Protein AF-A0A5B6Z3V6-F1 (afdb_monomer_lite)

InterPro domains:
  IPR013103 Reverse transcriptase, RNA-dependent DNA polymerase [PF07727] (2-104)
  IPR043502 DNA/RNA polymerase superfamily [SSF56672] (23-172)

Radius of gyration: 20.76 Å; chains: 1; bounding box: 51×44×52 Å

Secondary structure (DSSP, 8-state):
---EE-SS-TTEEEEE-TTS-EEEEEEETTEEEEEES-HHHHHHHHHHHHHHS------S--EETTEEEEEETTEEEEE-HHHHHHHHHHTT-TTSPP-SSSS-TTS-S-SS---HHHHHHHHHHHTTS--HHHHHHHHHHHHHHHH-TT-EEEEE-S-----------------

Foldseek 3Di:
DPWDADPVDNQWIWDADPVRWIWIWGDDPLDIDIDTPPPVVSVVVVVVCVVVDVDDPPDDDQDDPLWGWDDDLFFIKTANLVVLCVVCVVVVNLPPAADQALADPPPPPDDDRDDVVNLVVVLVVCVVPDDPVSVVSVSNNSSHCSVPRPDIDTDTPDDDPPPPDDDPDPVDPDD

Organism: Davidia involucrata (NCBI:txid16924)

Sequence (175 aa):
MQFVRCHSDHTCFIRRGSDGLCILLSVYVDDIIITGDDTPGIAQVKQDLGRFFDVKDLGSLRYFLGIEVARSRHGISLSQRKYVLDLLQDTGMLGCRPVSTPMDPNLKLTNMRPDLTFTMSVISQIMHAPRTSHLDVVYHILRYLKSCPGLGLFYVSGTQLGISCYTDADYAGSK

pLDDT: mean 79.76, std 15.18, range [36.94, 93.0]

Structure (mmCIF, N/CA/C/O backbone):
data_AF-A0A5B6Z3V6-F1
#
_entry.id   AF-A0A5B6Z3V6-F1
#
loop_
_atom_site.group_PDB
_atom_site.id
_atom_site.type_symbol
_atom_site.label_atom_id
_atom_site.label_alt_id
_atom_site.label_comp_id
_atom_site.label_asym_id
_atom_site.label_entity_id
_atom_site.label_seq_id
_atom_site.pdbx_PDB_ins_code
_atom_site.Cartn_x
_atom_site.Cartn_y
_atom_site.Cartn_z
_atom_site.occupancy
_atom_site.B_iso_or_equiv
_atom_site.auth_seq_id
_atom_site.auth_comp_id
_atom_site.auth_asym_id
_atom_site.auth_atom_id
_atom_site.pdbx_PDB_model_num
ATOM 1 N N . MET A 1 1 ? -23.805 7.920 8.894 1.00 61.84 1 MET A N 1
ATOM 2 C CA . MET A 1 1 ? -22.559 7.636 9.640 1.00 61.84 1 MET A CA 1
ATOM 3 C C . MET A 1 1 ? -21.890 8.960 10.008 1.00 61.84 1 MET A C 1
ATOM 5 O O . MET A 1 1 ? -21.743 9.788 9.123 1.00 61.84 1 MET A O 1
ATOM 9 N N . GLN A 1 2 ? -21.534 9.208 11.272 1.00 81.44 2 GLN A N 1
ATOM 10 C CA . GLN A 1 2 ? -20.966 10.493 11.736 1.00 81.44 2 GLN A CA 1
ATOM 11 C C . GLN A 1 2 ? -19.448 10.611 11.468 1.00 81.44 2 GLN A C 1
ATOM 13 O O . GLN A 1 2 ? -18.655 10.738 12.394 1.00 81.44 2 GLN A O 1
ATOM 18 N N . PHE A 1 3 ? -19.021 10.508 10.210 1.00 89.88 3 PHE A N 1
ATOM 19 C CA . PHE A 1 3 ? -17.611 10.681 9.845 1.00 89.88 3 PHE A CA 1
ATOM 20 C C . PHE A 1 3 ? -17.293 12.140 9.515 1.00 89.88 3 PHE A C 1
ATOM 22 O O . PHE A 1 3 ? -18.061 12.814 8.831 1.00 89.88 3 PHE A O 1
ATOM 29 N N . VAL A 1 4 ? -16.123 12.599 9.952 1.00 90.69 4 VAL A N 1
ATOM 30 C CA . VAL A 1 4 ? -15.544 13.894 9.589 1.00 90.69 4 VAL A CA 1
ATOM 31 C C . VAL A 1 4 ? -14.307 13.642 8.738 1.00 90.69 4 VAL A C 1
ATOM 33 O O . VAL A 1 4 ? -13.439 12.857 9.113 1.00 90.69 4 VAL A O 1
ATOM 36 N N . ARG A 1 5 ? -14.210 14.296 7.581 1.00 91.62 5 ARG A N 1
ATOM 37 C CA . ARG A 1 5 ? -13.033 14.188 6.710 1.00 91.62 5 ARG A CA 1
ATOM 38 C C . ARG A 1 5 ? -11.801 14.780 7.403 1.00 91.62 5 ARG A C 1
ATOM 40 O O . ARG A 1 5 ? -11.877 15.871 7.969 1.00 91.62 5 ARG A O 1
ATOM 47 N N . CYS A 1 6 ? -10.672 14.084 7.332 1.00 87.75 6 CYS A N 1
ATOM 48 C CA . CYS A 1 6 ? -9.387 14.584 7.798 1.00 87.75 6 CYS A CA 1
ATOM 49 C C . CYS A 1 6 ? -8.990 15.840 7.001 1.00 87.75 6 CYS A C 1
ATOM 51 O O . CYS A 1 6 ? -9.237 15.939 5.799 1.00 87.75 6 CYS A O 1
ATOM 53 N N . HIS A 1 7 ? -8.395 16.826 7.675 1.00 81.69 7 HIS A N 1
ATOM 54 C 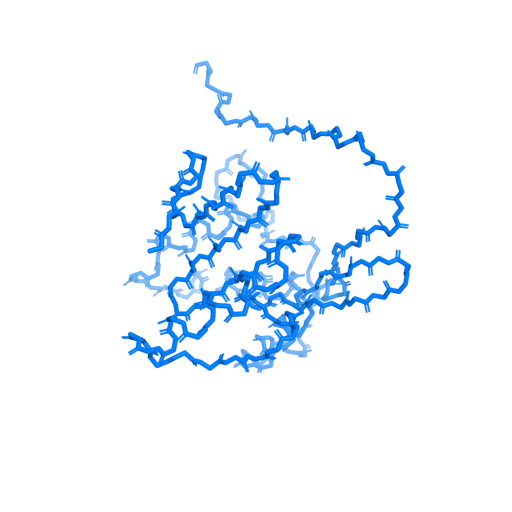CA . HIS A 1 7 ? -7.993 18.082 7.032 1.00 81.69 7 HIS A CA 1
ATOM 55 C C . HIS A 1 7 ? -6.752 17.910 6.148 1.00 81.69 7 HIS A C 1
ATOM 57 O O . HIS A 1 7 ? -6.641 18.567 5.120 1.00 81.69 7 HIS A O 1
ATOM 63 N N . SER A 1 8 ? -5.842 17.019 6.549 1.00 81.56 8 SER A N 1
ATOM 64 C CA . SER A 1 8 ? -4.567 16.788 5.861 1.00 81.56 8 SER A CA 1
ATOM 65 C C . SER A 1 8 ? -4.665 15.775 4.720 1.00 81.56 8 SER A C 1
ATOM 67 O O . SER A 1 8 ? -3.792 15.749 3.862 1.00 81.56 8 SER A O 1
ATOM 69 N N . ASP A 1 9 ? -5.704 14.9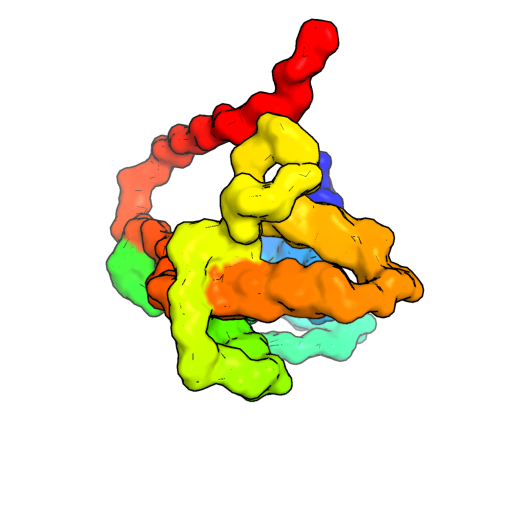35 4.714 1.00 81.88 9 ASP A N 1
ATOM 70 C CA . ASP A 1 9 ? -5.900 13.893 3.707 1.00 81.88 9 ASP A CA 1
ATOM 71 C C . ASP A 1 9 ? -7.391 13.747 3.381 1.00 81.88 9 ASP A C 1
ATOM 73 O O . ASP A 1 9 ? -8.200 13.350 4.222 1.00 81.88 9 ASP A O 1
ATOM 77 N N . HIS A 1 10 ? -7.760 14.066 2.140 1.00 83.62 10 HIS A N 1
ATOM 78 C CA . HIS A 1 10 ? -9.144 14.026 1.675 1.00 83.62 10 HIS A CA 1
ATOM 79 C C . HIS A 1 10 ? -9.718 12.614 1.531 1.00 83.62 10 HIS A C 1
ATOM 81 O O . HIS A 1 10 ? -10.939 12.477 1.447 1.00 83.62 10 HIS A O 1
ATOM 87 N N . THR A 1 11 ? -8.863 11.592 1.517 1.00 88.44 11 THR A N 1
ATOM 88 C CA . THR A 1 11 ? -9.253 10.180 1.446 1.00 88.44 11 THR A CA 1
ATOM 89 C C . THR A 1 11 ? -9.492 9.565 2.821 1.00 88.44 11 THR A C 1
ATOM 91 O O . THR A 1 11 ? -10.044 8.471 2.924 1.00 88.44 11 THR A O 1
ATOM 94 N N . CYS A 1 12 ? -9.100 10.262 3.890 1.00 90.75 12 CYS A N 1
ATOM 95 C CA . CYS A 1 12 ? -9.206 9.784 5.258 1.00 90.75 12 CYS A CA 1
ATOM 96 C C . CYS A 1 12 ? -10.391 10.438 5.978 1.00 90.75 12 CYS A C 1
ATOM 98 O O . CYS A 1 12 ? -10.565 11.656 5.979 1.00 90.75 12 CYS A O 1
ATOM 100 N N . PHE A 1 13 ? -11.198 9.620 6.638 1.00 93.00 13 PHE A N 1
ATOM 101 C CA . PHE A 1 13 ? -12.377 10.001 7.395 1.00 93.00 13 PHE A CA 1
ATOM 102 C C . PHE A 1 13 ? -12.259 9.461 8.813 1.00 93.00 13 PHE A C 1
ATOM 104 O O . PHE A 1 13 ? -11.863 8.321 9.037 1.00 93.00 13 PHE A O 1
ATOM 111 N N . ILE A 1 14 ? -12.625 10.283 9.785 1.00 92.94 14 ILE A N 1
ATOM 112 C CA . ILE A 1 14 ? -12.466 9.991 11.202 1.00 92.94 14 ILE A CA 1
ATOM 113 C C . ILE A 1 14 ? -13.831 10.117 11.867 1.00 92.94 14 ILE A C 1
ATOM 115 O O . ILE A 1 14 ? -14.494 11.148 11.759 1.00 92.94 14 ILE A O 1
ATOM 119 N N . ARG A 1 15 ? -14.253 9.074 12.575 1.00 92.38 15 ARG A N 1
ATOM 120 C CA . ARG A 1 15 ? -15.413 9.101 13.466 1.00 92.38 15 ARG A CA 1
ATOM 121 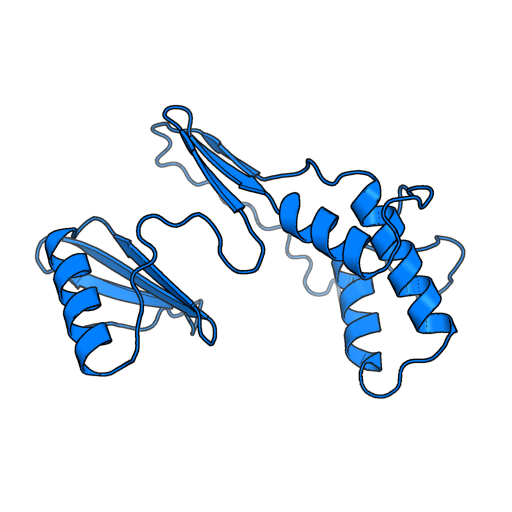C C . ARG A 1 15 ? -14.909 8.989 14.894 1.00 92.38 15 ARG A C 1
ATOM 123 O O . ARG A 1 15 ? -14.247 8.012 15.222 1.00 92.38 15 ARG A O 1
ATOM 130 N N . ARG A 1 16 ? -15.231 9.969 15.734 1.00 90.69 16 ARG A N 1
ATOM 131 C CA . ARG A 1 16 ? -14.915 9.951 17.168 1.00 90.69 16 ARG A CA 1
ATOM 132 C C . ARG A 1 16 ? -16.199 9.717 17.956 1.00 90.69 16 ARG A C 1
ATOM 134 O O . ARG A 1 16 ? -17.160 10.460 17.773 1.00 90.69 16 ARG A O 1
ATOM 141 N N . GLY A 1 17 ? -16.215 8.672 18.773 1.00 84.62 17 GLY A N 1
ATOM 142 C CA . GLY A 1 17 ? -17.278 8.374 19.720 1.00 84.62 17 GLY A CA 1
ATOM 143 C C . GLY A 1 17 ? -17.227 9.299 20.934 1.00 84.62 17 GLY A C 1
ATOM 144 O O . GLY A 1 17 ? -16.212 9.935 21.224 1.00 84.62 17 GLY A O 1
ATOM 145 N N . SER A 1 18 ? -18.344 9.385 21.654 1.00 81.88 18 SER A N 1
ATOM 146 C CA . SER A 1 18 ? -18.448 10.147 22.908 1.00 81.88 18 SER A CA 1
ATOM 147 C C . SER A 1 18 ? -17.630 9.542 24.055 1.00 81.88 18 SER A C 1
ATOM 149 O O . SER A 1 18 ? -17.324 10.225 25.024 1.00 81.88 18 SER A O 1
ATOM 151 N N . ASP A 1 19 ? -17.291 8.263 23.939 1.00 83.75 19 ASP A N 1
ATOM 152 C CA . ASP A 1 19 ? -16.441 7.473 24.832 1.00 83.75 19 ASP A CA 1
ATOM 153 C C . ASP A 1 19 ? -14.936 7.644 24.556 1.00 83.75 19 ASP A C 1
ATOM 155 O O . ASP A 1 19 ? -14.109 7.065 25.257 1.00 83.75 19 ASP A O 1
ATOM 159 N N . GLY A 1 20 ? -14.571 8.453 23.556 1.00 84.00 20 GLY A N 1
ATOM 160 C CA . GLY A 1 20 ? -13.187 8.673 23.143 1.00 84.00 20 GLY A CA 1
ATOM 161 C C . GLY A 1 20 ? -12.659 7.636 22.152 1.00 84.00 20 GLY A C 1
ATOM 162 O O . GLY A 1 20 ? -11.564 7.838 21.626 1.00 84.00 20 GLY A O 1
ATOM 163 N N . LEU A 1 21 ? -13.434 6.590 21.844 1.00 88.31 21 LEU A N 1
ATOM 164 C CA . LEU A 1 21 ? -13.068 5.630 20.811 1.00 88.31 21 LEU A CA 1
ATOM 165 C C . LEU A 1 21 ? -13.136 6.286 19.427 1.00 88.31 21 LEU A C 1
ATOM 167 O O . LEU A 1 21 ? -13.893 7.224 19.167 1.00 88.31 21 LEU A O 1
ATOM 171 N N . CYS A 1 22 ? -12.326 5.796 18.509 1.00 90.62 22 CYS A N 1
ATOM 172 C CA . CYS A 1 22 ? -12.100 6.365 17.201 1.00 90.62 22 CYS A CA 1
ATOM 173 C C . CYS A 1 22 ? -12.137 5.278 16.126 1.00 90.62 22 CYS A C 1
ATOM 175 O O . CYS A 1 22 ? -11.571 4.194 16.263 1.00 90.62 22 CYS A O 1
ATOM 177 N N . ILE A 1 23 ? -12.761 5.609 15.000 1.00 92.56 23 ILE A N 1
ATOM 178 C CA . ILE A 1 23 ? -12.673 4.839 13.764 1.00 92.56 23 ILE A CA 1
ATOM 179 C C . ILE A 1 23 ? -12.050 5.723 12.700 1.00 92.56 23 ILE A C 1
ATOM 181 O O . ILE A 1 23 ? -12.543 6.817 12.421 1.00 92.56 23 ILE A O 1
ATOM 185 N N . LEU A 1 24 ? -10.999 5.214 12.073 1.00 92.19 24 LEU A N 1
ATOM 186 C CA . LEU A 1 24 ? -10.430 5.748 10.851 1.00 92.19 24 LEU A CA 1
ATOM 187 C C . LEU A 1 24 ? -10.894 4.903 9.665 1.00 92.19 24 LEU A C 1
ATOM 189 O O . LEU A 1 24 ? -10.797 3.676 9.665 1.00 92.19 24 LEU A O 1
ATOM 193 N N . LEU A 1 25 ? -11.382 5.592 8.648 1.00 92.12 25 LEU A N 1
ATOM 194 C CA . LEU A 1 25 ? -11.810 5.048 7.374 1.00 92.12 25 LEU A CA 1
ATOM 195 C C . LEU A 1 25 ? -10.988 5.743 6.289 1.00 92.12 25 LEU A C 1
ATOM 197 O O . LEU A 1 25 ? -11.125 6.945 6.101 1.00 92.12 25 LEU A O 1
ATOM 201 N N . SER A 1 26 ? -10.130 5.013 5.590 1.00 90.94 26 SER A N 1
ATOM 202 C CA . SER A 1 26 ? -9.387 5.528 4.439 1.00 90.94 26 SER A CA 1
ATOM 203 C C . SER A 1 26 ? -9.930 4.884 3.169 1.00 90.94 26 SER A C 1
ATOM 205 O O . SER A 1 26 ? -10.093 3.666 3.120 1.00 90.94 26 SER A O 1
ATOM 207 N N . VAL A 1 27 ? -10.260 5.704 2.174 1.00 89.56 27 VAL A N 1
ATOM 208 C CA . VAL A 1 27 ? -10.880 5.280 0.913 1.00 89.56 27 VAL A CA 1
ATOM 209 C C . VAL A 1 27 ? -9.963 5.651 -0.240 1.00 89.56 27 VAL A C 1
ATOM 211 O O . VAL A 1 27 ? -9.787 6.831 -0.533 1.00 89.56 27 VAL A O 1
ATOM 214 N N . TYR A 1 28 ? -9.409 4.656 -0.921 1.00 86.69 28 TYR A N 1
ATOM 215 C CA . TYR A 1 28 ? -8.582 4.854 -2.102 1.00 86.69 28 TYR A CA 1
ATOM 216 C C . TYR A 1 28 ? -9.200 4.134 -3.296 1.00 86.69 28 TYR A C 1
ATOM 218 O O . TYR A 1 28 ? -9.080 2.920 -3.416 1.00 86.69 28 TYR A O 1
ATOM 226 N N . VAL A 1 29 ? -9.826 4.896 -4.195 1.00 85.44 29 VAL A N 1
ATOM 227 C CA . VAL A 1 29 ? -10.524 4.362 -5.378 1.00 85.44 29 VAL A CA 1
ATOM 228 C C . VAL A 1 29 ? -11.461 3.213 -4.966 1.00 85.44 29 VAL A C 1
ATOM 230 O O . VAL A 1 29 ? -12.434 3.476 -4.260 1.00 85.44 29 VAL A O 1
ATOM 233 N N . ASP A 1 30 ? -11.152 1.971 -5.345 1.00 84.31 30 ASP A N 1
ATOM 234 C CA . ASP A 1 30 ? -11.967 0.782 -5.079 1.00 84.31 30 ASP A CA 1
ATOM 235 C C . ASP A 1 30 ? -11.648 0.114 -3.726 1.00 84.31 30 ASP A C 1
ATOM 237 O O . ASP A 1 30 ? -12.410 -0.727 -3.249 1.00 84.31 30 ASP A O 1
ATOM 241 N N . ASP A 1 31 ? -10.542 0.495 -3.078 1.00 87.00 31 ASP A N 1
ATOM 242 C CA . ASP A 1 31 ? -10.071 -0.102 -1.832 1.00 87.00 31 ASP A CA 1
ATOM 243 C C . ASP A 1 31 ? -10.450 0.748 -0.609 1.00 87.00 31 ASP A C 1
ATOM 245 O O . ASP A 1 31 ? -10.235 1.962 -0.553 1.00 87.00 31 ASP A O 1
ATOM 249 N N . ILE A 1 32 ? -10.961 0.089 0.435 1.00 89.88 32 ILE A N 1
ATOM 250 C CA . ILE A 1 32 ? -11.328 0.725 1.706 1.00 89.88 32 ILE A CA 1
ATOM 251 C C . ILE A 1 32 ? -10.543 0.082 2.850 1.00 89.88 32 ILE A C 1
ATOM 253 O O . ILE A 1 32 ? -10.615 -1.126 3.077 1.00 89.88 32 ILE A O 1
ATOM 257 N N . ILE A 1 33 ? -9.848 0.905 3.636 1.00 91.69 33 ILE A N 1
ATOM 258 C CA . ILE A 1 33 ? -9.245 0.514 4.912 1.00 91.69 33 ILE A CA 1
ATOM 259 C C . ILE A 1 33 ? -10.110 1.042 6.052 1.00 91.69 33 ILE A C 1
ATOM 261 O O . ILE A 1 33 ? -10.394 2.235 6.131 1.00 91.69 33 ILE A O 1
ATOM 265 N N . ILE A 1 34 ? -10.456 0.160 6.989 1.00 92.06 34 ILE A N 1
ATOM 266 C CA . ILE A 1 34 ? -11.127 0.522 8.242 1.00 92.06 34 ILE A CA 1
ATOM 267 C C . ILE A 1 34 ? -10.256 0.068 9.412 1.00 92.06 34 ILE A C 1
ATOM 269 O O . ILE A 1 34 ? -9.863 -1.098 9.479 1.00 92.06 34 ILE A O 1
ATOM 273 N N . THR A 1 35 ? -9.948 0.976 10.333 1.00 91.62 35 THR A N 1
ATOM 274 C CA . THR A 1 35 ? -9.167 0.694 11.545 1.00 91.62 35 THR A CA 1
ATOM 275 C C . THR A 1 35 ? -9.640 1.568 12.703 1.00 91.62 35 THR A C 1
ATOM 277 O O . THR A 1 35 ? -10.317 2.568 12.487 1.00 91.62 35 THR A O 1
ATOM 280 N N . GLY A 1 36 ? -9.312 1.207 13.937 1.00 89.56 36 GLY A N 1
ATOM 281 C CA . GLY A 1 36 ? -9.765 1.928 15.123 1.00 89.56 36 GLY A CA 1
ATOM 282 C C . GLY A 1 36 ? -9.763 1.058 16.372 1.00 89.56 36 GLY A C 1
ATOM 283 O O . GLY A 1 36 ? -9.497 -0.142 16.298 1.00 89.56 36 GLY A O 1
ATOM 284 N N . ASP A 1 37 ? -10.069 1.673 17.507 1.00 90.12 37 ASP A N 1
ATOM 285 C CA . ASP A 1 37 ? -10.241 1.030 18.816 1.00 90.12 37 ASP A CA 1
ATOM 286 C C . ASP A 1 37 ? -11.721 0.727 19.148 1.00 90.12 37 ASP A C 1
ATOM 288 O O . ASP A 1 37 ? -12.002 -0.029 20.075 1.00 90.12 37 ASP A O 1
ATOM 292 N N . ASP A 1 38 ? -12.673 1.193 18.328 1.00 89.38 38 ASP A N 1
ATOM 293 C CA . ASP A 1 38 ? -14.105 0.846 18.391 1.00 89.38 38 ASP A CA 1
ATOM 294 C C . ASP A 1 38 ? -14.439 -0.403 17.545 1.00 89.38 38 ASP A C 1
ATOM 296 O O . ASP A 1 38 ? -14.961 -0.314 16.430 1.00 89.38 38 ASP A O 1
ATOM 300 N N . THR A 1 39 ? -14.131 -1.602 18.055 1.00 90.31 39 THR A N 1
ATOM 301 C CA . THR A 1 39 ? -14.394 -2.867 17.326 1.00 90.31 39 THR A CA 1
ATOM 302 C C . THR A 1 39 ? -15.881 -3.077 16.979 1.00 90.31 39 THR A C 1
ATOM 304 O O . THR A 1 39 ? -16.169 -3.412 15.822 1.00 90.31 39 THR A O 1
ATOM 307 N N . PRO A 1 40 ? -16.844 -2.875 17.905 1.00 91.62 40 PRO A N 1
ATOM 308 C CA . PRO A 1 40 ? -18.268 -2.985 17.583 1.00 91.62 40 PRO A CA 1
ATOM 309 C C . PRO A 1 40 ? -18.701 -1.972 16.519 1.00 91.62 40 PRO A C 1
ATOM 311 O O . PRO A 1 40 ? -19.429 -2.309 15.584 1.00 91.62 40 PRO A O 1
ATOM 314 N N . GLY A 1 41 ? -18.213 -0.736 16.607 1.00 91.38 41 GLY A N 1
ATOM 315 C CA . GLY A 1 41 ? -18.519 0.290 15.630 1.00 91.38 41 GLY A CA 1
ATOM 316 C C . 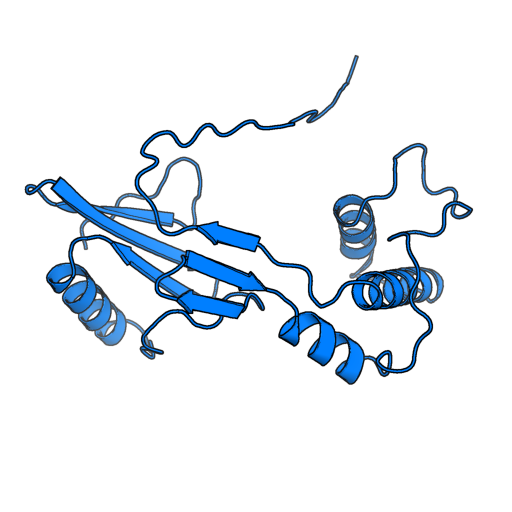GLY A 1 41 ? -17.923 0.027 14.252 1.00 91.38 41 GLY A C 1
ATOM 317 O O . GLY A 1 41 ? -18.589 0.320 13.260 1.00 91.38 41 GLY A O 1
ATOM 318 N N . ILE A 1 42 ? -16.728 -0.567 14.164 1.00 91.62 42 ILE A N 1
ATOM 319 C CA . ILE A 1 42 ? -16.147 -1.023 12.891 1.00 91.62 42 ILE A CA 1
ATOM 320 C C . ILE A 1 42 ? -17.056 -2.074 12.249 1.00 91.62 42 ILE A C 1
ATOM 322 O O . ILE A 1 42 ? -17.321 -1.994 11.049 1.00 91.62 42 ILE A O 1
ATOM 326 N N . ALA A 1 43 ? -17.576 -3.027 13.030 1.00 92.06 43 ALA A N 1
ATOM 327 C CA . ALA A 1 43 ? -18.503 -4.039 12.526 1.00 92.06 43 ALA A CA 1
ATOM 328 C C . ALA A 1 43 ? -19.790 -3.406 11.965 1.00 92.06 43 ALA A C 1
ATOM 330 O O . ALA A 1 43 ? -20.232 -3.777 10.877 1.00 92.06 43 ALA A O 1
ATOM 331 N N . GLN A 1 44 ? -20.339 -2.397 12.651 1.00 92.38 44 GLN A N 1
ATOM 332 C CA . GLN A 1 44 ? -21.505 -1.660 12.158 1.00 92.38 44 GLN A CA 1
ATOM 333 C C . GLN A 1 44 ? -21.202 -0.907 10.857 1.00 92.38 44 GLN A C 1
ATOM 335 O O . GLN A 1 44 ? -21.988 -0.970 9.915 1.00 92.38 44 GLN A O 1
ATOM 340 N N . VAL A 1 45 ? -20.050 -0.232 10.770 1.00 91.81 45 VAL A N 1
ATOM 341 C CA . VAL A 1 45 ? -19.640 0.488 9.553 1.00 91.81 45 VAL A CA 1
ATOM 342 C C . VAL A 1 45 ? -19.492 -0.474 8.375 1.00 91.81 45 VAL A C 1
ATOM 344 O O . VAL A 1 45 ? -19.973 -0.165 7.288 1.00 91.81 45 VAL A O 1
ATOM 347 N N . LYS A 1 46 ? -18.893 -1.654 8.584 1.00 91.88 46 LYS A N 1
ATOM 348 C CA . LYS A 1 46 ? -18.803 -2.702 7.555 1.00 91.88 46 LYS A CA 1
ATOM 349 C C . LYS A 1 46 ? -20.183 -3.158 7.080 1.00 91.88 46 LYS A C 1
ATOM 351 O O . LYS A 1 46 ? -20.406 -3.255 5.877 1.00 91.88 46 LYS A O 1
ATOM 356 N N . GLN A 1 47 ? -21.106 -3.409 8.011 1.00 91.88 47 GLN A N 1
ATOM 357 C CA . GLN A 1 47 ? -22.469 -3.827 7.677 1.00 91.88 47 GLN A CA 1
ATOM 358 C C . GLN A 1 47 ? -23.202 -2.756 6.868 1.00 91.88 47 GLN A C 1
ATOM 360 O O . GLN A 1 47 ? -23.837 -3.063 5.863 1.00 91.88 47 GLN A O 1
ATOM 365 N N . ASP A 1 48 ? -23.122 -1.506 7.306 1.00 91.69 48 ASP A N 1
ATOM 366 C CA . ASP A 1 48 ? -23.775 -0.395 6.633 1.00 91.69 48 ASP A CA 1
ATOM 367 C C . ASP A 1 48 ? -23.174 -0.163 5.237 1.00 91.69 48 ASP A C 1
ATOM 369 O O . ASP A 1 48 ? -23.930 0.011 4.286 1.00 91.69 48 ASP A O 1
ATOM 373 N N . LEU A 1 49 ? -21.845 -0.227 5.074 1.00 90.81 49 LEU A N 1
ATOM 374 C CA . LEU A 1 49 ? -21.203 -0.150 3.754 1.00 90.81 49 LEU A CA 1
ATOM 375 C C . LEU A 1 49 ? -21.707 -1.258 2.824 1.00 90.81 49 LEU A C 1
ATOM 377 O O . LEU A 1 49 ? -22.102 -0.955 1.705 1.00 90.81 49 LEU A O 1
ATOM 381 N N . GLY A 1 50 ? -21.785 -2.502 3.307 1.00 90.25 50 GLY A N 1
ATOM 382 C CA . GLY A 1 50 ? -22.296 -3.636 2.530 1.00 90.25 50 GLY A CA 1
ATOM 383 C C . GLY A 1 50 ? -23.786 -3.553 2.169 1.00 90.25 50 GLY A C 1
ATOM 384 O O . GLY A 1 50 ? -24.249 -4.300 1.314 1.00 90.25 50 GLY A O 1
ATOM 385 N N . ARG A 1 51 ? -24.561 -2.656 2.801 1.00 91.12 51 ARG A N 1
ATOM 386 C CA . ARG A 1 51 ? -25.955 -2.383 2.405 1.00 91.12 51 ARG A CA 1
ATOM 387 C C . ARG A 1 51 ? -26.054 -1.419 1.226 1.00 91.12 51 ARG A C 1
ATOM 389 O O . ARG A 1 51 ? -27.014 -1.508 0.468 1.00 91.12 51 ARG A O 1
ATOM 396 N N . PHE A 1 52 ? -25.118 -0.479 1.112 1.00 87.69 52 PHE A N 1
ATOM 397 C CA . PHE A 1 52 ? -25.146 0.570 0.086 1.00 87.69 52 PHE A CA 1
ATOM 398 C C . PHE A 1 52 ? -24.222 0.279 -1.099 1.00 87.69 52 PHE A C 1
ATOM 400 O O . PHE A 1 52 ? -24.466 0.777 -2.194 1.00 87.69 52 PHE A O 1
ATOM 407 N N . PHE A 1 53 ? -23.177 -0.516 -0.884 1.00 87.62 53 PHE A N 1
ATOM 408 C CA . PHE A 1 53 ? -22.121 -0.796 -1.846 1.00 87.62 53 PHE A CA 1
ATOM 409 C C . PHE A 1 53 ? -21.823 -2.298 -1.875 1.00 87.62 53 PHE A C 1
ATOM 411 O O . PHE A 1 53 ? -21.940 -2.979 -0.855 1.00 87.62 53 PHE A O 1
ATOM 418 N N . ASP A 1 54 ? -21.390 -2.808 -3.028 1.00 85.94 54 ASP A N 1
ATOM 419 C CA . ASP A 1 54 ? -20.933 -4.194 -3.171 1.00 85.94 54 ASP A CA 1
ATOM 420 C C . ASP A 1 54 ? -19.514 -4.344 -2.596 1.00 85.94 54 ASP A C 1
ATOM 422 O O . ASP A 1 54 ? -18.510 -4.319 -3.306 1.00 85.94 54 ASP A O 1
ATOM 426 N N . VAL A 1 55 ? -19.428 -4.385 -1.264 1.00 86.12 55 VAL A N 1
ATOM 427 C CA . VAL A 1 55 ? -18.162 -4.438 -0.522 1.00 86.12 55 VAL A CA 1
ATOM 428 C C . VAL A 1 55 ? -17.926 -5.848 -0.009 1.00 86.12 55 VAL A C 1
ATOM 430 O O . VAL A 1 55 ? -18.736 -6.413 0.727 1.00 86.12 55 VAL A O 1
ATOM 433 N N . LYS A 1 56 ? -16.751 -6.393 -0.326 1.00 87.62 56 LYS A N 1
ATOM 434 C CA . LYS A 1 56 ? -16.284 -7.676 0.197 1.00 87.62 56 LYS A CA 1
ATOM 435 C C . LYS A 1 56 ? -15.324 -7.464 1.364 1.00 87.62 56 LYS A C 1
ATOM 437 O O . LYS A 1 56 ? -14.262 -6.871 1.200 1.00 87.62 56 LYS A O 1
ATOM 442 N N . ASP A 1 57 ? -15.654 -8.013 2.532 1.00 88.06 57 ASP A N 1
ATOM 443 C CA . ASP A 1 57 ? -14.719 -8.034 3.660 1.00 88.06 57 ASP A CA 1
ATOM 444 C C . ASP A 1 57 ? -13.609 -9.068 3.409 1.00 88.06 57 ASP A C 1
ATOM 446 O O . ASP A 1 57 ? -13.848 -10.277 3.400 1.00 88.06 57 ASP A O 1
ATOM 450 N N . LEU A 1 58 ? -12.382 -8.586 3.196 1.00 87.69 58 LEU A N 1
ATOM 451 C CA . LEU A 1 58 ? -11.186 -9.418 3.023 1.00 87.69 58 LEU A CA 1
ATOM 452 C C . LEU A 1 58 ? -10.534 -9.810 4.364 1.00 87.69 58 LEU A C 1
ATOM 454 O O . LEU A 1 58 ? -9.525 -10.518 4.389 1.00 87.69 58 LEU A O 1
ATOM 458 N N . GLY A 1 59 ? -11.109 -9.377 5.488 1.00 89.38 59 GLY A N 1
ATOM 459 C CA . GLY A 1 59 ? -10.622 -9.659 6.829 1.00 89.38 59 GLY A CA 1
ATOM 460 C C . GLY A 1 59 ? -9.477 -8.738 7.243 1.00 89.38 59 GLY A C 1
ATOM 461 O O . GLY A 1 59 ? -9.524 -7.522 7.070 1.00 89.38 59 GLY A O 1
ATOM 462 N N . SER A 1 60 ? -8.449 -9.311 7.873 1.00 87.94 60 SER A N 1
ATOM 463 C CA . SER A 1 60 ? -7.274 -8.535 8.288 1.00 87.94 60 SER A CA 1
ATOM 464 C C . SER A 1 60 ? -6.498 -8.025 7.075 1.00 87.94 60 SER A C 1
ATOM 466 O O . SER A 1 60 ? -6.241 -8.790 6.149 1.00 87.94 60 SER A O 1
ATOM 468 N N . LEU A 1 61 ? -6.062 -6.763 7.129 1.00 87.69 61 LEU A N 1
ATOM 469 C CA . LEU A 1 61 ? -5.251 -6.134 6.086 1.00 87.69 61 LEU A CA 1
ATOM 470 C C . LEU A 1 61 ? -3.966 -6.938 5.837 1.00 87.69 61 LEU A C 1
ATOM 472 O O . LEU A 1 61 ? -3.099 -6.996 6.710 1.00 87.69 61 LEU A O 1
ATOM 476 N N . ARG A 1 62 ? -3.872 -7.550 4.652 1.00 89.06 62 ARG A N 1
ATOM 477 C CA . ARG A 1 62 ? -2.690 -8.286 4.169 1.00 89.06 62 ARG A CA 1
ATOM 478 C C . ARG A 1 62 ? -2.053 -7.641 2.948 1.00 89.06 62 ARG A C 1
ATOM 480 O O . ARG A 1 62 ? -0.845 -7.732 2.802 1.00 89.06 62 ARG A O 1
ATOM 487 N N . TYR A 1 63 ? -2.850 -7.003 2.096 1.00 89.12 63 TYR A N 1
ATOM 488 C CA . TYR A 1 63 ? -2.382 -6.294 0.911 1.00 89.12 63 TYR A CA 1
ATOM 489 C C . TYR A 1 63 ? -3.174 -5.000 0.740 1.00 89.12 63 TYR A C 1
ATOM 491 O O . TYR A 1 63 ? -4.380 -4.993 0.979 1.00 89.12 63 TYR A O 1
ATOM 499 N N . PHE A 1 64 ? -2.497 -3.928 0.336 1.00 86.50 64 PHE A N 1
ATOM 500 C CA . PHE A 1 64 ? -3.105 -2.656 -0.056 1.00 86.50 64 PHE A CA 1
ATOM 501 C C . PHE A 1 64 ? -2.174 -1.923 -1.023 1.00 86.50 64 PHE A C 1
ATOM 503 O O . PHE A 1 64 ? -1.007 -1.727 -0.694 1.00 86.50 64 PHE A O 1
ATOM 510 N N . LEU A 1 65 ? -2.650 -1.550 -2.215 1.00 84.62 65 LEU A N 1
ATOM 511 C CA . LEU A 1 65 ? -1.854 -0.838 -3.235 1.00 84.62 65 LEU A CA 1
ATOM 512 C C . LEU A 1 65 ? -0.484 -1.475 -3.535 1.00 84.62 65 LEU A C 1
ATOM 514 O O . LEU A 1 65 ? 0.539 -0.797 -3.622 1.00 84.62 65 LEU A O 1
ATOM 518 N N . GLY A 1 66 ? -0.442 -2.807 -3.629 1.00 85.44 66 GLY A N 1
ATOM 519 C CA . GLY A 1 66 ? 0.802 -3.554 -3.858 1.00 85.44 66 GLY A CA 1
ATOM 520 C C . GLY A 1 66 ? 1.737 -3.641 -2.641 1.00 85.44 66 GLY A C 1
ATOM 521 O O . GLY A 1 66 ? 2.806 -4.243 -2.737 1.00 85.44 66 GLY A O 1
ATOM 522 N N . ILE A 1 67 ? 1.343 -3.088 -1.490 1.00 89.81 67 ILE A N 1
ATOM 523 C CA . ILE A 1 67 ? 2.044 -3.224 -0.211 1.00 89.81 67 ILE A CA 1
ATOM 524 C C . ILE A 1 67 ? 1.487 -4.437 0.528 1.00 89.81 67 ILE A C 1
ATOM 526 O O . ILE A 1 67 ? 0.317 -4.478 0.899 1.00 89.81 67 ILE A O 1
ATOM 530 N N . GLU A 1 68 ? 2.345 -5.415 0.768 1.00 91.62 68 GLU A N 1
ATOM 531 C CA . GLU A 1 68 ? 2.113 -6.533 1.669 1.00 91.62 68 GLU A CA 1
ATOM 532 C C . GLU A 1 68 ? 2.280 -6.092 3.123 1.00 91.62 68 GLU A C 1
ATOM 534 O O . GLU A 1 68 ? 3.253 -5.426 3.476 1.00 91.62 68 GLU A O 1
ATOM 539 N N . VAL A 1 69 ? 1.342 -6.501 3.973 1.00 91.12 69 VAL A N 1
ATOM 540 C CA . VAL A 1 69 ? 1.299 -6.203 5.402 1.00 91.12 69 VAL A CA 1
ATOM 541 C C . VAL A 1 69 ? 1.369 -7.512 6.177 1.00 91.12 69 VAL A C 1
ATOM 543 O O . VAL A 1 69 ? 0.410 -8.286 6.216 1.00 91.12 69 VAL A O 1
ATOM 546 N N . ALA A 1 70 ? 2.493 -7.749 6.847 1.00 90.31 70 ALA A N 1
ATOM 547 C CA . ALA A 1 70 ? 2.673 -8.880 7.747 1.00 90.31 70 ALA A CA 1
ATOM 548 C C . ALA A 1 70 ? 2.654 -8.400 9.202 1.00 90.31 70 ALA A C 1
ATOM 550 O O . ALA A 1 70 ? 3.368 -7.474 9.579 1.00 90.31 70 ALA A O 1
ATOM 551 N N . ARG A 1 71 ? 1.838 -9.037 10.044 1.00 88.31 71 ARG A N 1
ATOM 552 C CA . ARG A 1 71 ? 1.724 -8.708 11.472 1.00 88.31 71 ARG A CA 1
ATOM 553 C C . ARG A 1 71 ? 2.316 -9.834 12.308 1.00 88.31 71 ARG A C 1
ATOM 555 O O . ARG A 1 71 ? 2.051 -11.005 12.052 1.00 88.31 71 ARG A O 1
ATOM 562 N N . SER A 1 72 ? 3.097 -9.481 13.322 1.00 89.38 72 SER A N 1
ATOM 563 C CA . SER A 1 72 ? 3.680 -10.417 14.284 1.00 89.38 72 SER A CA 1
ATOM 564 C C . SER A 1 72 ? 3.637 -9.830 15.694 1.00 89.38 72 SER A C 1
ATOM 566 O O . SER A 1 72 ? 3.435 -8.630 15.870 1.00 89.38 72 SER A O 1
ATOM 568 N N . ARG A 1 73 ? 3.925 -10.650 16.711 1.00 88.75 73 ARG A N 1
ATOM 569 C CA . ARG A 1 73 ? 4.117 -10.174 18.096 1.00 88.75 73 ARG A CA 1
ATOM 570 C C . ARG A 1 73 ? 5.243 -9.140 18.247 1.00 88.75 73 ARG A C 1
ATOM 572 O O . ARG A 1 73 ? 5.290 -8.436 19.244 1.00 88.75 73 ARG A O 1
ATOM 579 N N . HIS A 1 74 ? 6.168 -9.085 17.286 1.00 87.44 74 HIS A N 1
ATOM 580 C CA . HIS A 1 74 ? 7.313 -8.177 17.302 1.00 87.44 74 HIS A CA 1
ATOM 581 C C . HIS A 1 74 ? 7.028 -6.854 16.595 1.00 87.44 74 HIS A C 1
ATOM 583 O O . HIS A 1 74 ? 7.828 -5.934 16.732 1.00 87.44 74 HIS A O 1
ATOM 589 N N . GLY A 1 75 ? 5.930 -6.745 15.842 1.00 88.25 75 GLY A N 1
ATOM 590 C CA . GLY A 1 75 ? 5.660 -5.570 15.026 1.00 88.25 75 GLY A CA 1
ATOM 591 C C . GLY A 1 75 ? 4.916 -5.852 13.726 1.00 88.25 75 GLY A C 1
ATOM 592 O O . GLY A 1 75 ? 4.486 -6.978 13.455 1.00 88.25 75 GLY A O 1
ATOM 593 N N . ILE A 1 76 ? 4.803 -4.808 12.910 1.00 89.94 76 ILE A N 1
ATOM 594 C CA . ILE A 1 76 ? 4.185 -4.811 11.584 1.00 89.94 76 ILE A CA 1
ATOM 595 C C . ILE A 1 76 ? 5.281 -4.615 10.537 1.00 89.94 76 ILE A C 1
ATOM 597 O O . ILE A 1 76 ? 6.042 -3.655 10.610 1.00 89.94 76 ILE A O 1
ATOM 601 N N . SER A 1 77 ? 5.347 -5.501 9.550 1.00 90.81 77 SER A N 1
ATOM 602 C CA . SER A 1 77 ? 6.213 -5.361 8.382 1.00 90.81 77 SER A CA 1
ATOM 603 C C . SER A 1 77 ? 5.389 -4.957 7.164 1.00 90.81 77 SER A C 1
ATOM 605 O O . SER A 1 77 ? 4.349 -5.560 6.902 1.00 90.81 77 SER A O 1
ATOM 607 N N . LEU A 1 78 ? 5.862 -3.948 6.433 1.00 92.12 78 LEU A N 1
ATOM 608 C CA . LEU A 1 78 ? 5.329 -3.519 5.145 1.00 92.12 78 LEU A CA 1
ATOM 609 C C . LEU A 1 78 ? 6.360 -3.819 4.057 1.00 92.12 78 LEU A C 1
ATOM 611 O O . LEU A 1 78 ? 7.513 -3.407 4.185 1.00 92.12 78 LEU A O 1
ATOM 615 N N . SER A 1 79 ? 5.971 -4.494 2.979 1.00 90.62 79 SER A N 1
ATOM 616 C CA . SER A 1 79 ? 6.881 -4.811 1.873 1.00 90.62 79 SER A CA 1
ATOM 617 C C . SER A 1 79 ? 6.188 -4.717 0.522 1.00 90.62 79 SER A C 1
ATOM 619 O O . SER A 1 79 ? 5.039 -5.106 0.385 1.00 90.62 79 SER A O 1
ATOM 621 N N . GLN A 1 80 ? 6.902 -4.261 -0.505 1.00 91.81 80 GLN A N 1
ATOM 622 C CA . GLN A 1 80 ? 6.439 -4.333 -1.897 1.00 91.81 80 GLN A CA 1
ATOM 623 C C . GLN A 1 80 ? 7.111 -5.475 -2.671 1.00 91.81 80 GLN A C 1
ATOM 625 O O . GLN A 1 80 ? 7.052 -5.516 -3.898 1.00 91.81 80 GLN A O 1
ATOM 630 N N . ARG A 1 81 ? 7.754 -6.425 -1.976 1.00 90.75 81 ARG A N 1
ATOM 631 C CA . ARG A 1 81 ? 8.524 -7.509 -2.600 1.00 90.75 81 ARG A CA 1
ATOM 632 C C . ARG A 1 81 ? 7.732 -8.256 -3.663 1.00 90.75 81 ARG A C 1
ATOM 634 O O . ARG A 1 81 ? 8.227 -8.435 -4.772 1.00 90.75 81 ARG A O 1
ATOM 641 N N . LYS A 1 82 ? 6.523 -8.707 -3.318 1.00 90.00 82 LYS A N 1
ATOM 642 C CA . LYS A 1 82 ? 5.664 -9.448 -4.243 1.00 90.00 82 LYS A CA 1
ATOM 643 C C . LYS A 1 82 ? 5.312 -8.602 -5.467 1.00 90.00 82 LYS A C 1
ATOM 645 O O . LYS A 1 82 ? 5.504 -9.071 -6.578 1.00 90.00 82 LYS A O 1
ATOM 650 N N . TYR A 1 83 ? 4.905 -7.351 -5.259 1.00 89.75 83 TYR A N 1
ATOM 651 C CA . TYR A 1 83 ? 4.586 -6.423 -6.345 1.00 89.75 83 TYR A CA 1
ATOM 652 C C . TYR A 1 83 ? 5.769 -6.215 -7.300 1.00 89.75 83 TYR A C 1
ATOM 654 O O . TYR A 1 83 ? 5.608 -6.309 -8.512 1.00 89.75 83 TYR A O 1
ATOM 662 N N . VAL A 1 84 ? 6.978 -6.010 -6.766 1.00 90.00 84 VAL A N 1
ATOM 663 C CA . VAL A 1 84 ? 8.196 -5.873 -7.581 1.00 90.00 84 VAL A CA 1
ATOM 664 C C . VAL A 1 84 ? 8.495 -7.155 -8.359 1.00 90.00 84 VAL A C 1
ATOM 666 O O . VAL A 1 84 ? 8.862 -7.083 -9.528 1.00 90.00 84 VAL A O 1
ATOM 669 N N . LEU A 1 85 ? 8.356 -8.330 -7.740 1.00 91.12 85 LEU A N 1
ATOM 670 C CA . LEU A 1 85 ? 8.613 -9.606 -8.412 1.00 91.12 85 LEU A CA 1
ATOM 671 C C . LEU A 1 85 ? 7.594 -9.896 -9.518 1.00 91.12 85 LEU A C 1
ATOM 673 O O . LEU A 1 85 ? 8.010 -10.284 -10.607 1.00 91.12 85 LEU A O 1
ATOM 677 N N . ASP A 1 86 ? 6.308 -9.667 -9.255 1.00 90.81 86 ASP A N 1
ATOM 678 C CA . ASP A 1 86 ? 5.231 -9.839 -10.233 1.00 90.81 86 ASP A CA 1
ATOM 679 C C . ASP A 1 86 ? 5.443 -8.863 -11.413 1.00 90.81 86 ASP A C 1
ATOM 681 O O . ASP A 1 86 ? 5.472 -9.279 -12.568 1.00 90.81 86 ASP A O 1
ATOM 685 N N . LEU A 1 87 ? 5.776 -7.593 -11.137 1.00 90.06 87 LEU A N 1
ATOM 686 C CA . LEU A 1 87 ? 6.106 -6.603 -12.171 1.00 90.06 87 LEU A CA 1
ATOM 687 C C . LEU A 1 87 ? 7.323 -7.013 -13.020 1.00 90.06 87 LEU A C 1
ATOM 689 O O . LEU A 1 87 ? 7.325 -6.861 -14.244 1.00 90.06 87 LEU A O 1
ATOM 693 N N . LEU A 1 88 ? 8.382 -7.535 -12.393 1.00 91.62 88 LEU A N 1
ATOM 694 C CA . LEU A 1 88 ? 9.556 -8.044 -13.110 1.00 91.62 88 LEU A CA 1
ATOM 695 C C . LEU A 1 88 ? 9.227 -9.288 -13.938 1.00 91.62 88 LEU A C 1
ATOM 697 O O . LEU A 1 88 ? 9.864 -9.513 -14.966 1.00 91.62 88 LEU A O 1
ATOM 701 N N . GLN A 1 89 ? 8.279 -10.109 -13.497 1.00 92.88 89 GLN A N 1
ATOM 702 C CA . GLN A 1 89 ? 7.826 -11.278 -14.237 1.00 92.88 89 GLN A CA 1
ATOM 703 C C . GLN A 1 89 ? 7.033 -10.866 -15.475 1.00 92.88 89 GLN A C 1
ATOM 705 O O . GLN A 1 89 ? 7.386 -11.283 -16.578 1.00 92.88 89 GLN A O 1
ATOM 710 N N . ASP A 1 90 ? 6.042 -9.993 -15.304 1.00 91.44 90 ASP A N 1
ATOM 711 C CA . ASP A 1 90 ? 5.154 -9.527 -16.374 1.00 91.44 90 ASP A CA 1
ATOM 712 C C . ASP A 1 90 ? 5.913 -8.761 -17.467 1.00 91.44 90 ASP A C 1
ATOM 714 O O . ASP A 1 90 ? 5.555 -8.803 -18.642 1.00 91.44 90 ASP A O 1
ATOM 718 N N . THR A 1 91 ? 7.016 -8.105 -17.095 1.00 89.69 91 THR A N 1
ATOM 719 C CA . THR A 1 91 ? 7.902 -7.386 -18.026 1.00 89.69 91 THR A CA 1
ATOM 720 C C . THR A 1 91 ? 9.040 -8.244 -18.592 1.00 89.69 91 THR A C 1
ATOM 722 O O . THR A 1 91 ? 9.849 -7.747 -19.374 1.00 89.69 91 THR A O 1
ATOM 725 N N . GLY A 1 92 ? 9.156 -9.521 -18.202 1.00 92.19 92 GLY A N 1
ATOM 726 C CA . GLY A 1 92 ? 10.247 -10.406 -18.637 1.00 92.19 92 GLY A CA 1
ATOM 727 C C . GLY A 1 92 ? 11.629 -10.042 -18.068 1.00 92.19 92 GLY A C 1
ATOM 728 O O . GLY A 1 92 ? 12.662 -10.495 -18.562 1.00 92.19 92 GLY A O 1
ATOM 729 N N . MET A 1 93 ? 11.673 -9.237 -17.007 1.00 92.38 93 MET A N 1
ATOM 730 C CA . MET A 1 93 ? 12.880 -8.667 -16.404 1.00 92.38 93 MET A CA 1
ATOM 731 C C . MET A 1 93 ? 13.422 -9.469 -15.210 1.00 92.38 93 MET A C 1
ATOM 733 O O . MET A 1 93 ? 14.471 -9.120 -14.662 1.00 92.38 93 MET A O 1
ATOM 737 N N . LEU A 1 94 ? 12.805 -10.593 -14.826 1.00 89.62 94 LEU A N 1
ATOM 738 C CA . LEU A 1 94 ? 13.318 -11.465 -13.755 1.00 89.62 94 LEU A CA 1
ATOM 739 C C . LEU A 1 94 ? 14.765 -11.925 -13.975 1.00 89.62 94 LEU A C 1
ATOM 741 O O . LEU A 1 94 ? 15.487 -12.121 -13.002 1.00 89.62 94 LEU A O 1
ATOM 745 N N . GLY A 1 95 ? 15.223 -12.055 -15.224 1.00 89.12 95 GLY A N 1
ATOM 746 C CA . GLY A 1 95 ? 16.595 -12.440 -15.581 1.00 89.12 95 GLY A CA 1
ATOM 747 C C . GLY A 1 95 ? 17.577 -11.273 -15.762 1.00 89.12 95 GLY A C 1
ATOM 748 O O . GLY A 1 95 ? 18.766 -11.505 -15.967 1.00 89.12 95 GLY A O 1
ATOM 749 N N . CYS A 1 96 ? 17.128 -10.015 -15.679 1.00 89.56 96 CYS A N 1
ATOM 750 C CA . CYS A 1 96 ? 17.961 -8.866 -16.051 1.00 89.56 96 CYS A CA 1
ATOM 751 C C . CYS A 1 96 ? 19.122 -8.615 -15.065 1.00 89.56 96 CYS A C 1
ATOM 753 O O . CYS A 1 96 ? 19.056 -8.981 -13.893 1.00 89.56 96 CYS A O 1
ATOM 755 N N . ARG A 1 97 ? 20.210 -7.974 -15.505 1.00 91.12 97 ARG A N 1
ATOM 756 C CA . ARG A 1 97 ? 21.259 -7.525 -14.571 1.00 91.12 97 ARG A CA 1
ATOM 757 C C . ARG A 1 97 ? 20.749 -6.317 -13.770 1.00 91.12 97 ARG A C 1
ATOM 759 O O . ARG A 1 97 ? 20.284 -5.375 -14.414 1.00 91.12 97 ARG A O 1
ATOM 766 N N . PRO A 1 98 ? 20.815 -6.335 -12.425 1.00 88.81 98 PRO A N 1
ATOM 767 C CA . PRO A 1 98 ? 20.385 -5.204 -11.613 1.00 88.81 98 PRO A CA 1
ATOM 768 C C . PRO A 1 98 ? 21.332 -4.009 -11.780 1.00 88.81 98 PRO A C 1
ATOM 770 O O . PRO A 1 98 ? 22.501 -4.182 -12.132 1.00 88.81 98 PRO A O 1
ATOM 773 N N . VAL A 1 99 ? 20.828 -2.809 -11.503 1.00 87.44 99 VAL A N 1
ATOM 774 C CA . VAL A 1 99 ? 21.614 -1.563 -11.456 1.00 87.44 99 VAL A CA 1
ATOM 775 C C . VAL A 1 99 ? 21.444 -0.906 -10.087 1.00 87.44 99 VAL A C 1
ATOM 777 O O . VAL A 1 99 ? 20.431 -1.111 -9.426 1.00 87.44 99 VAL A O 1
ATOM 780 N N . SER A 1 100 ? 22.445 -0.155 -9.631 1.00 83.38 100 SER A N 1
ATOM 781 C CA . SER A 1 100 ? 22.456 0.453 -8.291 1.00 83.38 100 SER A CA 1
ATOM 782 C C . SER A 1 100 ? 21.839 1.850 -8.237 1.00 83.38 100 SER A C 1
ATOM 784 O O . SER A 1 100 ? 21.623 2.369 -7.144 1.00 83.38 100 SER A O 1
ATOM 786 N N . THR A 1 101 ? 21.555 2.463 -9.387 1.00 80.06 101 THR A N 1
ATOM 787 C CA . THR A 1 101 ? 20.976 3.806 -9.488 1.00 80.06 101 THR A CA 1
ATOM 788 C C . THR A 1 101 ? 19.635 3.759 -10.220 1.00 80.06 101 THR A C 1
ATOM 790 O O . THR A 1 101 ? 19.470 2.945 -11.125 1.00 80.06 101 THR A O 1
ATOM 793 N N . PRO A 1 102 ? 18.658 4.605 -9.845 1.00 71.19 102 PRO A N 1
ATOM 794 C CA . PRO A 1 102 ? 17.350 4.644 -10.504 1.00 71.19 102 PRO A CA 1
ATOM 795 C C . PRO A 1 102 ? 17.389 5.319 -11.887 1.00 71.19 102 PRO A C 1
ATOM 797 O O . PRO A 1 102 ? 16.471 5.129 -12.679 1.00 71.19 102 PRO A O 1
ATOM 800 N N . MET A 1 103 ? 18.455 6.065 -12.197 1.00 71.00 103 MET A N 1
ATOM 801 C CA . MET A 1 103 ? 18.714 6.684 -13.500 1.00 71.00 103 MET A CA 1
ATOM 802 C C . MET A 1 103 ? 20.194 6.525 -13.874 1.00 71.00 103 MET A C 1
ATOM 804 O O . MET A 1 103 ? 21.056 6.440 -12.992 1.00 71.00 103 MET A O 1
ATOM 808 N N . ASP A 1 104 ? 20.495 6.513 -15.176 1.00 65.75 104 ASP A N 1
ATOM 809 C CA . ASP A 1 104 ? 21.870 6.543 -15.679 1.00 65.75 104 ASP A CA 1
ATOM 810 C C . ASP A 1 104 ? 22.497 7.922 -15.388 1.00 65.75 104 ASP A C 1
ATOM 812 O O . ASP A 1 104 ? 21.981 8.931 -15.875 1.00 65.75 104 ASP A O 1
ATOM 816 N N . PRO A 1 105 ? 23.605 8.004 -14.629 1.00 59.56 105 PRO A N 1
ATOM 817 C CA . PRO A 1 105 ? 24.262 9.275 -14.314 1.00 59.56 105 PRO A CA 1
ATOM 818 C C . PRO A 1 105 ? 24.797 10.016 -15.552 1.00 59.56 105 PRO A C 1
ATOM 820 O O . PRO A 1 105 ? 25.078 11.212 -15.476 1.00 59.56 105 PRO A O 1
ATOM 823 N N . ASN A 1 106 ? 24.938 9.335 -16.693 1.00 57.75 106 ASN A N 1
ATOM 824 C CA . ASN A 1 106 ? 25.361 9.940 -17.956 1.00 57.75 106 ASN A CA 1
ATOM 825 C C . ASN A 1 106 ? 24.190 10.538 -18.752 1.00 57.75 106 ASN A C 1
ATOM 827 O O . ASN A 1 106 ? 24.414 11.288 -19.707 1.00 57.75 106 ASN A O 1
ATOM 831 N N . LEU A 1 107 ? 22.945 10.244 -18.364 1.00 58.22 107 LEU A N 1
ATOM 832 C CA . LEU A 1 107 ? 21.752 10.840 -18.948 1.00 58.22 107 LEU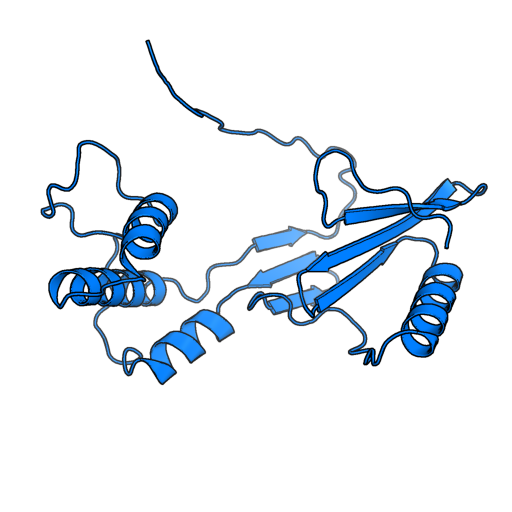 A CA 1
ATOM 833 C C . LEU A 1 107 ? 21.575 12.245 -18.351 1.00 58.22 107 LEU A C 1
ATOM 835 O O . LEU A 1 107 ? 20.974 12.425 -17.296 1.00 58.22 107 LEU A O 1
ATOM 839 N N . LYS A 1 108 ? 22.140 13.262 -19.015 1.00 46.81 108 LYS A N 1
ATOM 840 C CA . LYS A 1 108 ? 22.016 14.680 -18.627 1.00 46.81 108 LYS A CA 1
ATOM 841 C C . LYS A 1 108 ? 20.587 15.197 -18.838 1.00 46.81 108 LYS A C 1
ATOM 843 O O . LYS A 1 108 ? 20.332 15.998 -19.733 1.00 46.81 108 LYS A O 1
ATOM 848 N N . LEU A 1 109 ? 19.653 14.766 -18.001 1.00 49.94 109 LEU A N 1
ATOM 849 C CA . LEU A 1 109 ? 18.334 15.374 -17.870 1.00 49.94 109 LEU A CA 1
ATOM 850 C C . LEU A 1 109 ? 18.339 16.226 -16.595 1.00 49.94 109 LEU A C 1
ATOM 852 O O . LEU A 1 109 ? 17.836 15.817 -15.559 1.00 49.94 109 LEU A O 1
ATOM 856 N N . THR A 1 110 ? 18.919 17.429 -16.687 1.00 46.88 110 THR A N 1
ATOM 857 C CA . THR A 1 110 ? 18.947 18.489 -15.647 1.00 46.88 110 THR A CA 1
ATOM 858 C C . THR A 1 110 ? 19.699 18.179 -14.332 1.00 46.88 110 THR A C 1
ATOM 860 O O . THR A 1 110 ? 19.889 17.037 -13.945 1.00 46.88 110 THR A O 1
ATOM 863 N N . ASN A 1 111 ? 20.181 19.231 -13.653 1.00 46.12 111 ASN A N 1
ATOM 864 C CA . ASN A 1 111 ? 21.115 19.213 -12.505 1.00 46.12 111 ASN A CA 1
ATOM 865 C C . ASN A 1 111 ? 20.553 18.639 -11.179 1.00 46.12 111 ASN A C 1
ATOM 867 O O . ASN A 1 111 ? 20.991 19.041 -10.101 1.00 46.12 111 ASN A O 1
ATOM 871 N N . MET A 1 112 ? 19.578 17.734 -11.217 1.00 45.72 112 MET A N 1
ATOM 872 C CA . MET A 1 112 ? 18.961 17.168 -10.016 1.00 45.72 112 MET A CA 1
ATOM 873 C C . MET A 1 112 ? 19.494 15.761 -9.749 1.00 45.72 112 MET A C 1
ATOM 875 O O . MET A 1 112 ? 19.729 14.991 -10.677 1.00 45.72 112 MET A O 1
ATOM 879 N N . ARG A 1 113 ? 19.713 15.424 -8.469 1.00 51.31 113 ARG A N 1
ATOM 880 C CA . ARG A 1 113 ? 20.039 14.047 -8.071 1.00 51.31 113 ARG A CA 1
ATOM 881 C C . ARG A 1 113 ? 18.875 13.157 -8.516 1.00 51.31 113 ARG A C 1
ATOM 883 O O . ARG A 1 113 ? 17.764 13.400 -8.051 1.00 51.31 113 ARG A O 1
ATOM 890 N N . PRO A 1 114 ? 19.091 12.164 -9.388 1.00 57.59 114 PRO A N 1
ATOM 891 C CA . PRO A 1 114 ? 18.000 11.329 -9.845 1.00 57.59 114 PRO A CA 1
ATOM 892 C C . PRO A 1 114 ? 17.615 10.373 -8.720 1.00 57.59 114 PRO A C 1
ATOM 894 O O . PRO A 1 114 ? 18.298 9.380 -8.466 1.00 57.59 114 PRO A O 1
ATOM 897 N N . ASP A 1 115 ? 16.544 10.698 -8.010 1.00 67.50 115 ASP A N 1
ATOM 898 C CA . ASP A 1 115 ? 15.858 9.762 -7.137 1.00 67.50 115 ASP A CA 1
ATOM 899 C C . ASP A 1 115 ? 14.728 9.060 -7.915 1.00 67.50 115 ASP A C 1
ATOM 901 O O . ASP A 1 115 ? 14.425 9.367 -9.078 1.00 67.50 115 ASP A O 1
ATOM 905 N N . LEU A 1 116 ? 14.119 8.055 -7.289 1.00 70.25 116 LEU A N 1
ATOM 906 C CA . LEU A 1 116 ? 13.026 7.313 -7.912 1.00 70.25 116 LEU A CA 1
ATOM 907 C C . LEU A 1 116 ? 11.825 8.234 -8.195 1.00 70.25 116 LEU A C 1
ATOM 909 O O . LEU A 1 116 ? 11.204 8.116 -9.249 1.00 70.25 116 LEU A O 1
ATOM 913 N N . THR A 1 117 ? 11.537 9.177 -7.296 1.00 69.88 117 THR A N 1
ATOM 914 C CA . THR A 1 117 ? 10.405 10.111 -7.381 1.00 69.88 117 THR A CA 1
ATOM 915 C C . THR A 1 117 ? 10.504 11.026 -8.599 1.00 69.88 117 THR A C 1
ATOM 917 O O . THR A 1 117 ? 9.544 11.159 -9.359 1.00 69.88 117 THR A O 1
ATOM 920 N N . PHE A 1 118 ? 11.677 11.616 -8.828 1.00 70.38 118 PHE A N 1
ATOM 921 C CA . PHE A 1 118 ? 11.967 12.447 -9.990 1.00 70.38 118 PHE A CA 1
ATOM 922 C C . PHE A 1 118 ? 11.869 11.645 -11.286 1.00 70.38 118 PHE A C 1
ATOM 924 O O . PHE A 1 118 ? 11.256 12.081 -12.258 1.00 70.38 118 PHE A O 1
ATOM 931 N N . THR A 1 119 ? 12.416 10.431 -11.295 1.00 68.56 119 THR A N 1
ATOM 932 C CA . THR A 1 119 ? 12.353 9.574 -12.484 1.00 68.56 119 THR A CA 1
ATOM 933 C C . THR A 1 119 ? 10.900 9.219 -12.833 1.00 68.56 119 THR A C 1
ATOM 935 O O . THR A 1 119 ? 10.504 9.274 -13.998 1.00 68.56 119 THR A O 1
ATOM 938 N N . MET A 1 120 ? 10.076 8.925 -11.822 1.00 72.56 120 MET A N 1
ATOM 939 C CA . MET A 1 120 ? 8.651 8.632 -12.000 1.00 72.56 120 MET A CA 1
ATOM 940 C C . MET A 1 120 ? 7.850 9.841 -12.480 1.00 72.56 120 MET A C 1
ATOM 942 O O . MET A 1 120 ? 6.969 9.680 -13.325 1.00 72.56 120 MET A O 1
ATOM 946 N N . SER A 1 121 ? 8.146 11.047 -11.988 1.00 71.19 121 SER A N 1
ATOM 947 C CA . SER A 1 121 ? 7.431 12.255 -12.414 1.00 71.19 121 SER A CA 1
ATOM 948 C C . SER A 1 121 ? 7.677 12.568 -13.892 1.00 71.19 121 SER A C 1
ATOM 950 O O . SER A 1 121 ? 6.727 12.863 -14.620 1.00 71.19 121 SER A O 1
ATOM 952 N N . VAL A 1 122 ? 8.919 12.406 -14.362 1.00 70.56 122 VAL A N 1
ATOM 953 C CA . VAL A 1 122 ? 9.282 12.573 -15.777 1.00 70.56 122 VAL A CA 1
ATOM 954 C C . VAL A 1 122 ? 8.594 11.524 -16.650 1.00 70.56 122 VAL A C 1
ATOM 956 O O . VAL A 1 122 ? 8.019 11.873 -17.677 1.00 70.56 122 VAL A O 1
ATOM 959 N N . ILE A 1 123 ? 8.595 10.248 -16.246 1.00 73.62 123 ILE A N 1
ATOM 960 C CA . ILE A 1 123 ? 7.908 9.190 -17.007 1.00 73.62 123 ILE A CA 1
ATOM 961 C C . ILE A 1 123 ? 6.403 9.457 -17.074 1.00 73.62 123 ILE A C 1
ATOM 963 O O . ILE A 1 123 ? 5.817 9.360 -18.152 1.00 73.62 123 ILE A O 1
ATOM 967 N N . SER A 1 124 ? 5.790 9.837 -15.949 1.00 76.50 124 SER A N 1
ATOM 968 C CA . SER A 1 124 ? 4.352 10.109 -15.849 1.00 76.50 124 SER A CA 1
ATOM 969 C C . SER A 1 124 ? 3.894 11.175 -16.850 1.00 76.50 124 SER A C 1
ATOM 971 O O . SER A 1 124 ? 2.901 10.985 -17.551 1.00 76.50 124 SER A O 1
ATOM 973 N N . GLN A 1 125 ? 4.673 12.249 -17.014 1.00 76.44 125 GLN A N 1
ATOM 974 C CA . GLN A 1 125 ? 4.381 13.321 -17.975 1.00 76.44 125 GLN A CA 1
ATOM 975 C C . GLN A 1 125 ? 4.362 12.855 -19.436 1.00 76.44 125 GLN A C 1
ATOM 977 O O . GLN A 1 125 ? 3.762 13.512 -20.286 1.00 76.44 125 GLN A O 1
ATOM 982 N N . ILE A 1 126 ? 5.010 11.730 -19.744 1.00 71.38 126 ILE A N 1
ATOM 983 C CA . ILE A 1 126 ? 5.216 11.263 -21.117 1.00 71.38 126 ILE A CA 1
ATOM 984 C C . ILE A 1 126 ? 4.386 10.001 -21.426 1.00 71.38 126 ILE A C 1
ATOM 986 O O . ILE A 1 126 ? 4.416 9.484 -22.545 1.00 71.38 126 ILE A O 1
ATOM 990 N N . MET A 1 127 ? 3.552 9.551 -20.479 1.00 74.31 127 MET A N 1
ATOM 991 C CA . MET A 1 127 ? 2.651 8.397 -20.635 1.00 74.31 127 MET A CA 1
ATOM 992 C C . MET A 1 127 ? 1.651 8.549 -21.792 1.00 74.31 127 MET A C 1
ATOM 994 O O . MET A 1 127 ? 1.234 7.552 -22.372 1.00 74.31 127 MET A O 1
ATOM 998 N N . HIS A 1 128 ? 1.293 9.781 -22.171 1.00 74.69 128 HIS A N 1
ATOM 999 C CA . HIS A 1 128 ? 0.384 10.044 -23.294 1.00 74.69 128 HIS A CA 1
ATOM 1000 C C . HIS A 1 128 ? 1.020 9.744 -24.672 1.00 74.69 128 HIS A C 1
ATOM 1002 O O . HIS A 1 128 ? 0.304 9.537 -25.649 1.00 74.69 128 HIS A O 1
ATOM 1008 N N . ALA A 1 129 ? 2.356 9.730 -24.787 1.00 77.94 129 ALA A N 1
ATOM 1009 C CA . ALA A 1 129 ? 3.065 9.464 -26.046 1.00 77.94 129 ALA A CA 1
ATOM 1010 C C . ALA A 1 129 ? 4.453 8.824 -25.800 1.00 77.94 129 ALA A C 1
ATOM 1012 O O . ALA A 1 129 ? 5.489 9.483 -25.970 1.00 77.94 129 ALA A O 1
ATOM 1013 N N . PRO A 1 130 ? 4.505 7.542 -25.393 1.00 78.75 130 PRO A N 1
ATOM 1014 C CA . PRO A 1 130 ? 5.757 6.860 -25.086 1.00 78.75 130 PRO A CA 1
ATOM 1015 C C . PRO A 1 130 ? 6.641 6.699 -26.335 1.00 78.75 130 PRO A C 1
ATOM 1017 O O . PRO A 1 130 ? 6.163 6.435 -27.437 1.00 78.75 130 PRO A O 1
ATOM 1020 N N . ARG A 1 131 ? 7.959 6.847 -26.157 1.00 81.31 131 ARG A N 1
ATOM 1021 C CA . ARG A 1 131 ? 8.993 6.639 -27.188 1.00 81.31 131 ARG A CA 1
ATOM 1022 C C . ARG A 1 131 ? 9.978 5.580 -26.699 1.00 81.31 131 ARG A C 1
ATOM 1024 O O . ARG A 1 131 ? 10.039 5.306 -25.502 1.00 81.31 131 ARG A O 1
ATOM 1031 N N . THR A 1 132 ? 10.786 5.033 -27.604 1.00 78.94 132 THR A N 1
ATOM 1032 C CA . THR A 1 132 ? 11.811 4.023 -27.282 1.00 78.94 132 THR A CA 1
ATOM 1033 C C . THR A 1 132 ? 12.773 4.489 -26.187 1.00 78.94 132 THR A C 1
ATOM 1035 O O . THR A 1 132 ? 13.001 3.757 -25.233 1.00 78.94 132 THR A O 1
ATOM 1038 N N . SER A 1 133 ? 13.213 5.749 -26.234 1.00 75.69 133 SER A N 1
ATOM 1039 C CA . SER A 1 133 ? 14.059 6.350 -25.194 1.00 75.69 133 SER A CA 1
ATOM 1040 C C . SER A 1 133 ? 13.415 6.362 -23.803 1.00 75.69 133 SER A C 1
ATOM 1042 O O . SER A 1 133 ? 14.118 6.281 -22.804 1.00 75.69 133 SER A O 1
ATOM 1044 N N . HIS A 1 134 ? 12.086 6.467 -23.708 1.00 78.31 134 HIS A N 1
ATOM 1045 C CA . HIS A 1 134 ? 11.377 6.431 -22.423 1.00 78.31 134 HIS A CA 1
ATOM 1046 C C . HIS A 1 134 ? 11.255 4.999 -21.898 1.00 78.31 134 HIS A C 1
ATOM 1048 O O . HIS A 1 134 ? 11.367 4.779 -20.694 1.00 78.31 134 HIS A O 1
ATOM 1054 N N . LEU A 1 135 ? 11.089 4.020 -22.795 1.00 80.25 135 LEU A N 1
ATOM 1055 C CA . LEU A 1 135 ? 11.113 2.604 -22.426 1.00 80.25 135 LEU A CA 1
ATOM 1056 C C . LEU A 1 135 ? 12.475 2.193 -21.861 1.00 80.25 135 LEU A C 1
ATOM 1058 O O . LEU A 1 135 ? 12.513 1.445 -20.888 1.00 80.25 135 LEU A O 1
ATOM 1062 N N . ASP A 1 136 ? 13.578 2.729 -22.386 1.00 82.00 136 ASP A N 1
ATOM 1063 C CA . ASP A 1 136 ? 14.916 2.477 -21.837 1.00 82.00 136 ASP A CA 1
ATOM 1064 C C . ASP A 1 136 ? 15.039 2.941 -20.375 1.00 82.00 136 ASP A C 1
ATOM 1066 O O . ASP A 1 136 ? 15.608 2.229 -19.543 1.00 82.00 136 ASP A O 1
ATOM 1070 N N . VAL A 1 137 ? 14.445 4.092 -20.029 1.00 79.75 137 VAL A N 1
ATOM 1071 C CA . VAL A 1 137 ? 14.391 4.587 -18.640 1.00 79.75 137 VAL A CA 1
ATOM 1072 C C . VAL A 1 137 ? 13.539 3.663 -17.769 1.00 79.75 137 VAL A C 1
ATOM 1074 O O . VAL A 1 137 ? 13.964 3.290 -16.677 1.00 79.75 137 VAL A O 1
ATOM 1077 N N . VAL A 1 138 ? 12.372 3.226 -18.254 1.00 83.19 138 VAL A N 1
ATOM 1078 C CA . VAL A 1 138 ? 11.518 2.266 -17.533 1.00 83.19 138 VAL A CA 1
ATOM 1079 C C . VAL A 1 138 ? 12.272 0.958 -17.270 1.00 83.19 138 VAL A C 1
ATOM 1081 O O . VAL A 1 138 ? 12.295 0.476 -16.138 1.00 83.19 138 VAL A O 1
ATOM 1084 N N . TYR A 1 139 ? 12.965 0.408 -18.271 1.00 87.19 139 TYR A N 1
ATOM 1085 C CA . TYR A 1 139 ? 13.786 -0.791 -18.093 1.00 87.19 139 TYR A CA 1
ATOM 1086 C C . TYR A 1 139 ? 14.945 -0.572 -17.116 1.00 87.19 139 TYR A C 1
ATOM 1088 O O . TYR A 1 139 ? 15.280 -1.483 -16.355 1.00 87.19 139 TYR A O 1
ATOM 1096 N N . HIS A 1 140 ? 15.544 0.620 -17.090 1.00 86.25 140 HIS A N 1
ATOM 1097 C CA . HIS A 1 140 ? 16.565 0.969 -16.105 1.00 86.25 140 HIS A CA 1
ATOM 1098 C C . HIS A 1 140 ? 15.999 0.960 -14.678 1.00 86.25 140 HIS A C 1
ATOM 1100 O O . HIS A 1 140 ? 16.602 0.367 -13.785 1.00 86.25 140 HIS A O 1
ATOM 1106 N N . ILE A 1 141 ? 14.803 1.513 -14.470 1.00 86.12 141 ILE A N 1
ATOM 1107 C CA . ILE A 1 141 ? 14.123 1.471 -13.169 1.00 86.12 141 ILE A CA 1
ATOM 1108 C C . ILE A 1 141 ? 13.787 0.038 -12.766 1.00 86.12 141 ILE A C 1
ATOM 1110 O O . ILE A 1 141 ? 14.010 -0.343 -11.621 1.00 86.12 141 ILE A O 1
ATOM 1114 N N . LEU A 1 142 ? 13.288 -0.789 -13.686 1.00 88.38 142 LEU A N 1
ATOM 1115 C CA . LEU A 1 142 ? 13.005 -2.196 -13.392 1.00 88.38 142 LEU A CA 1
ATOM 1116 C C . LEU A 1 142 ? 14.282 -2.935 -12.960 1.00 88.38 142 LEU A C 1
ATOM 1118 O O . LEU A 1 142 ? 14.275 -3.682 -11.980 1.00 88.38 142 LEU A O 1
ATOM 1122 N N . ARG A 1 143 ? 15.418 -2.662 -13.614 1.00 88.94 143 ARG A N 1
ATOM 1123 C CA . ARG A 1 143 ? 16.731 -3.162 -13.172 1.00 88.94 143 ARG A CA 1
ATOM 1124 C C . ARG A 1 143 ? 17.125 -2.633 -11.794 1.00 88.94 143 ARG A C 1
ATOM 1126 O O . ARG A 1 143 ? 17.744 -3.373 -11.029 1.00 88.94 143 ARG A O 1
ATOM 1133 N N . TYR A 1 144 ? 16.792 -1.386 -11.475 1.00 87.38 144 TYR A N 1
ATOM 1134 C CA . TYR A 1 144 ? 17.052 -0.807 -10.162 1.00 87.38 144 TYR A CA 1
ATOM 1135 C C . TYR A 1 144 ? 16.217 -1.488 -9.073 1.00 87.38 144 TYR A C 1
ATOM 1137 O O . TYR A 1 144 ? 16.774 -1.961 -8.085 1.00 87.38 144 TYR A O 1
ATOM 1145 N N . LEU A 1 145 ? 14.907 -1.648 -9.280 1.00 86.88 145 LEU A N 1
ATOM 1146 C CA . LEU A 1 145 ? 14.008 -2.339 -8.346 1.00 86.88 145 LEU A CA 1
ATOM 1147 C C . LEU A 1 145 ? 14.449 -3.787 -8.090 1.00 86.88 145 LEU A C 1
ATOM 1149 O O . LEU A 1 145 ? 14.360 -4.282 -6.965 1.00 86.88 145 LEU A O 1
ATOM 1153 N N . LYS A 1 146 ? 15.011 -4.449 -9.109 1.00 87.88 146 LYS A N 1
ATOM 1154 C CA . LYS A 1 146 ? 15.598 -5.785 -8.970 1.00 87.88 146 LYS A CA 1
ATOM 1155 C C . LYS A 1 146 ? 16.783 -5.842 -7.994 1.00 87.88 146 LYS A C 1
ATOM 1157 O O . LYS A 1 146 ? 17.039 -6.910 -7.439 1.00 87.88 146 LYS A O 1
ATOM 1162 N N . SER A 1 147 ? 17.513 -4.746 -7.775 1.00 84.75 147 SER A N 1
ATOM 1163 C CA . SER A 1 147 ? 18.660 -4.747 -6.854 1.00 84.75 147 SER A CA 1
ATOM 1164 C C . SER A 1 147 ? 18.251 -5.029 -5.405 1.00 84.75 147 SER A C 1
ATOM 1166 O O . SER A 1 147 ? 19.012 -5.658 -4.672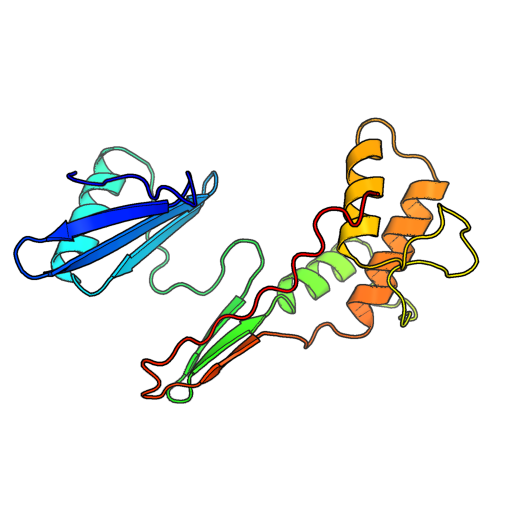 1.00 84.75 147 SER A O 1
ATOM 1168 N N . CYS A 1 148 ? 17.033 -4.635 -5.013 1.00 79.00 148 CYS A N 1
ATOM 1169 C CA . CYS A 1 148 ? 16.606 -4.609 -3.617 1.00 79.00 148 CYS A CA 1
ATOM 1170 C C . CYS A 1 148 ? 15.113 -4.960 -3.399 1.00 79.00 148 CYS A C 1
ATOM 1172 O O . CYS A 1 148 ? 14.420 -4.254 -2.665 1.00 79.00 148 CYS A O 1
ATOM 1174 N N . PRO A 1 149 ? 14.584 -6.078 -3.937 1.00 77.31 149 PRO A N 1
ATOM 1175 C CA . PRO A 1 149 ? 13.167 -6.426 -3.788 1.00 77.31 149 PRO A CA 1
ATOM 1176 C C . PRO A 1 149 ? 12.785 -6.784 -2.344 1.00 77.31 149 PRO A C 1
ATOM 1178 O O . PRO A 1 149 ? 11.612 -6.925 -2.039 1.00 77.31 149 PRO A O 1
ATOM 1181 N N . GLY A 1 150 ? 13.758 -7.014 -1.456 1.00 77.81 150 GLY A N 1
ATOM 1182 C CA . GLY A 1 150 ? 13.523 -7.349 -0.047 1.00 77.81 150 GLY A CA 1
ATOM 1183 C C . GLY A 1 150 ? 13.391 -6.147 0.888 1.00 77.81 150 GLY A C 1
ATOM 1184 O O . GLY A 1 150 ? 13.170 -6.356 2.077 1.00 77.81 150 GLY A O 1
ATOM 1185 N N . LEU A 1 151 ? 13.549 -4.915 0.391 1.00 81.25 151 LEU A N 1
ATOM 1186 C CA . LEU A 1 151 ? 13.398 -3.731 1.233 1.00 81.25 151 LEU A CA 1
ATOM 1187 C C . LEU A 1 151 ? 11.936 -3.553 1.660 1.00 81.25 151 LEU A C 1
ATOM 1189 O O . LEU A 1 151 ? 10.995 -3.801 0.903 1.00 81.25 151 LEU A O 1
ATOM 1193 N N . GLY A 1 152 ? 11.761 -3.133 2.905 1.00 84.69 152 GLY A N 1
ATOM 1194 C CA . GLY A 1 152 ? 10.466 -2.934 3.530 1.00 84.69 152 GLY A CA 1
ATOM 1195 C C . GLY A 1 152 ? 10.609 -2.140 4.821 1.00 84.69 152 GLY A C 1
ATOM 1196 O O . GLY A 1 152 ? 11.718 -1.916 5.308 1.00 84.69 152 GLY A O 1
ATOM 1197 N N . LEU A 1 153 ? 9.480 -1.713 5.369 1.00 88.81 153 LEU A N 1
ATOM 1198 C CA . LEU A 1 153 ? 9.413 -1.009 6.645 1.00 88.81 153 LEU A CA 1
ATOM 1199 C C . LEU A 1 153 ? 9.054 -2.006 7.744 1.00 88.81 153 LEU A C 1
ATOM 1201 O O . LEU A 1 153 ? 8.215 -2.883 7.538 1.00 88.81 153 LEU A O 1
ATOM 1205 N N . PHE A 1 154 ? 9.673 -1.876 8.914 1.00 87.56 154 PHE A N 1
ATOM 1206 C CA . PHE A 1 154 ? 9.324 -2.665 10.091 1.00 87.56 154 PHE A CA 1
ATOM 1207 C C . PHE A 1 154 ? 9.021 -1.741 11.266 1.00 87.56 154 PHE A C 1
ATOM 1209 O O . PHE A 1 154 ? 9.895 -1.030 11.757 1.00 87.56 154 PHE A O 1
ATOM 1216 N N . TYR A 1 155 ? 7.772 -1.766 11.717 1.00 86.31 155 TYR A N 1
ATOM 1217 C CA . TYR A 1 155 ? 7.285 -1.028 12.872 1.00 86.31 155 TYR A CA 1
ATOM 1218 C C . TYR A 1 155 ? 7.279 -1.958 14.078 1.00 86.31 155 TYR A C 1
ATOM 1220 O O . TYR A 1 155 ? 6.474 -2.886 14.132 1.00 86.31 155 TYR A O 1
ATOM 1228 N N . VAL A 1 156 ? 8.178 -1.728 15.033 1.00 85.00 156 VAL A N 1
ATOM 1229 C CA . VAL A 1 156 ? 8.327 -2.562 16.234 1.00 85.00 156 VAL A CA 1
ATOM 1230 C C . VAL A 1 156 ? 7.091 -2.447 17.132 1.00 85.00 156 VAL A C 1
ATOM 1232 O O . VAL A 1 156 ? 6.553 -1.364 17.343 1.00 85.00 156 VAL A O 1
ATOM 1235 N N . SER A 1 157 ? 6.657 -3.570 17.700 1.00 78.00 157 SER A N 1
ATOM 1236 C CA . SER A 1 157 ? 5.620 -3.616 18.730 1.00 78.00 157 SER A CA 1
ATOM 1237 C C . SER A 1 157 ? 6.202 -3.138 20.065 1.00 78.00 157 SER A C 1
ATOM 1239 O O . SER A 1 157 ? 7.038 -3.827 20.647 1.00 78.00 157 SER A O 1
ATOM 1241 N N . GLY A 1 158 ? 5.783 -1.971 20.564 1.00 70.94 158 GLY A N 1
ATOM 1242 C CA . GLY A 1 158 ? 6.255 -1.438 21.846 1.00 70.94 158 GLY A CA 1
ATOM 1243 C C . GLY A 1 158 ? 5.648 -0.088 22.244 1.00 70.94 158 GLY A C 1
ATOM 1244 O O . GLY A 1 158 ? 5.105 0.642 21.419 1.00 70.94 158 GLY A O 1
ATOM 1245 N N . THR A 1 159 ? 5.753 0.245 23.535 1.00 58.62 159 THR A N 1
ATOM 1246 C CA . THR A 1 159 ? 5.332 1.515 24.147 1.00 58.62 159 THR A CA 1
ATOM 1247 C C . THR A 1 159 ? 6.318 2.641 23.823 1.00 58.62 159 THR A C 1
ATOM 1249 O O . THR A 1 159 ? 7.171 2.983 24.640 1.00 58.62 159 THR A O 1
ATOM 1252 N N . GLN A 1 160 ? 6.210 3.252 22.647 1.00 51.47 160 GLN A N 1
ATOM 1253 C CA . GLN A 1 160 ? 6.728 4.606 22.440 1.00 51.47 160 GLN A CA 1
ATOM 1254 C C . GLN A 1 160 ? 5.597 5.512 21.957 1.00 51.47 160 GLN A C 1
ATOM 1256 O O . GLN A 1 160 ? 5.362 5.694 20.770 1.00 51.47 160 GLN A O 1
ATOM 1261 N N . LEU A 1 161 ? 4.921 6.127 22.931 1.00 46.44 161 LEU A N 1
ATOM 1262 C CA . LEU A 1 161 ? 4.024 7.281 22.776 1.00 46.44 161 LEU A CA 1
ATOM 1263 C C . LEU A 1 161 ? 4.809 8.585 22.500 1.00 46.44 161 LEU A C 1
ATOM 1265 O O . LEU A 1 161 ? 4.429 9.668 22.928 1.00 46.44 161 LEU A O 1
ATOM 1269 N N . GLY A 1 162 ? 5.929 8.472 21.789 1.00 42.94 162 GLY A N 1
ATOM 1270 C CA . GLY A 1 162 ? 6.788 9.573 21.377 1.00 42.94 162 GLY A CA 1
ATOM 1271 C C . GLY A 1 162 ? 7.080 9.432 19.895 1.00 42.94 162 GLY A C 1
ATOM 1272 O O . GLY A 1 162 ? 8.216 9.174 19.517 1.00 42.94 162 GLY A O 1
ATOM 1273 N N . ILE A 1 163 ? 6.040 9.528 19.062 1.00 43.50 163 ILE A N 1
ATOM 1274 C CA . ILE A 1 163 ? 6.218 9.672 17.617 1.00 43.50 163 ILE A CA 1
ATOM 1275 C C . ILE A 1 163 ? 6.889 11.032 17.398 1.00 43.50 163 ILE A C 1
ATOM 1277 O O . ILE A 1 163 ? 6.229 12.069 17.382 1.00 43.50 163 ILE A O 1
ATOM 1281 N N . SER A 1 164 ? 8.211 11.040 17.276 1.00 46.75 164 SER A N 1
ATOM 1282 C CA . SER A 1 164 ? 8.969 12.184 16.787 1.00 46.75 164 SER A CA 1
ATOM 1283 C C . SER A 1 164 ? 9.124 12.041 15.273 1.00 46.75 164 SER A C 1
ATOM 1285 O O . SER A 1 164 ? 9.987 11.327 14.769 1.00 46.75 164 SER A O 1
ATOM 1287 N N . CYS A 1 165 ? 8.226 12.693 14.534 1.00 39.53 165 CYS A N 1
ATOM 1288 C CA . CYS A 1 165 ? 8.325 12.816 13.084 1.00 39.53 165 CYS A CA 1
ATOM 1289 C C . CYS A 1 165 ? 9.257 13.980 12.740 1.00 39.53 165 CYS A C 1
ATOM 1291 O O . CYS A 1 165 ? 9.001 15.116 13.136 1.00 39.53 165 CYS A O 1
ATOM 1293 N N . TYR A 1 166 ? 10.298 13.707 11.962 1.00 49.28 166 TYR A N 1
ATOM 1294 C CA . TYR A 1 166 ? 11.131 14.727 11.335 1.00 49.28 166 TYR A CA 1
ATOM 1295 C C . TYR A 1 166 ? 10.855 14.669 9.836 1.00 49.28 166 TYR A C 1
ATOM 1297 O O . TYR A 1 166 ? 10.933 13.600 9.235 1.00 49.28 166 TYR A O 1
ATOM 1305 N N . THR A 1 167 ? 10.473 15.799 9.249 1.00 43.31 167 THR A N 1
ATOM 1306 C CA . THR A 1 167 ? 10.281 15.923 7.804 1.00 43.31 167 THR A CA 1
ATOM 1307 C C . THR A 1 167 ? 11.508 16.600 7.218 1.00 43.31 167 THR A C 1
ATOM 1309 O O . THR A 1 167 ? 11.883 17.679 7.671 1.00 43.31 167 THR A O 1
ATOM 1312 N N . ASP A 1 168 ? 12.129 15.982 6.219 1.00 44.88 168 ASP A N 1
ATOM 1313 C CA . ASP A 1 168 ? 12.997 16.703 5.295 1.00 44.88 168 ASP A CA 1
ATOM 1314 C C . ASP A 1 168 ? 12.107 17.167 4.143 1.00 44.88 168 ASP A C 1
ATOM 1316 O O . ASP A 1 168 ? 11.664 16.371 3.316 1.00 44.88 168 ASP A O 1
ATOM 1320 N N . ALA A 1 169 ? 11.713 18.435 4.193 1.00 46.81 169 ALA A N 1
ATOM 1321 C CA . ALA A 1 169 ? 10.884 19.067 3.182 1.00 46.81 169 ALA A CA 1
ATOM 1322 C C . ALA A 1 169 ? 11.624 20.286 2.640 1.00 46.81 169 ALA A C 1
ATOM 1324 O O . ALA A 1 169 ? 11.241 21.417 2.919 1.00 46.81 169 ALA A O 1
ATOM 1325 N N . ASP A 1 170 ? 12.655 20.067 1.826 1.00 49.59 170 ASP A N 1
ATOM 1326 C CA . ASP A 1 170 ? 13.145 21.107 0.916 1.00 49.59 170 ASP A CA 1
ATOM 1327 C C . ASP A 1 170 ? 12.226 21.152 -0.319 1.00 49.59 170 ASP A C 1
ATOM 1329 O O . ASP A 1 170 ? 12.591 20.843 -1.456 1.00 49.59 170 ASP A O 1
ATOM 1333 N N . TYR A 1 171 ? 10.959 21.508 -0.081 1.00 45.38 171 TYR A N 1
ATOM 1334 C CA . TYR A 1 171 ? 10.043 21.893 -1.146 1.00 45.38 171 TYR A CA 1
ATOM 1335 C C . TYR A 1 171 ? 10.447 23.298 -1.596 1.00 45.38 171 TYR A C 1
ATOM 1337 O O . TYR A 1 171 ? 10.035 24.293 -1.008 1.00 45.38 171 TYR A O 1
ATOM 1345 N N . ALA A 1 172 ? 11.285 23.347 -2.632 1.00 45.03 172 ALA A N 1
ATOM 1346 C CA . ALA A 1 172 ? 11.818 24.557 -3.246 1.00 45.03 172 ALA A CA 1
ATOM 1347 C C . ALA A 1 172 ? 12.789 25.360 -2.360 1.00 45.03 172 ALA A C 1
ATOM 1349 O O . ALA A 1 172 ? 12.456 26.410 -1.814 1.00 45.03 172 ALA A O 1
ATOM 1350 N N . GLY A 1 173 ? 14.064 24.968 -2.385 1.00 45.38 173 GLY A N 1
ATOM 1351 C CA . GLY A 1 173 ? 15.151 25.943 -2.328 1.00 45.38 173 GLY A CA 1
ATOM 1352 C C . GLY A 1 173 ? 15.084 26.876 -3.545 1.00 45.38 173 GLY A C 1
ATOM 1353 O O . GLY A 1 173 ? 15.889 26.753 -4.463 1.00 45.38 173 GLY A O 1
ATOM 1354 N N . SER A 1 174 ? 14.104 27.782 -3.574 1.00 39.53 174 SER A N 1
ATOM 1355 C CA . SER A 1 174 ? 14.093 28.934 -4.470 1.00 39.53 174 SER A CA 1
ATOM 1356 C C . SER A 1 174 ? 14.544 30.143 -3.662 1.00 39.53 174 SER A C 1
ATOM 1358 O O . SER A 1 174 ? 13.834 30.628 -2.782 1.00 39.53 174 SER A O 1
ATOM 1360 N N . LYS A 1 175 ? 15.751 30.616 -3.967 1.00 36.94 175 LYS A N 1
ATOM 1361 C CA . LYS A 1 175 ? 15.947 32.062 -4.060 1.00 36.94 175 LYS A CA 1
ATOM 1362 C C . LYS A 1 175 ? 15.301 32.571 -5.344 1.00 36.94 175 LYS A C 1
ATOM 1364 O O . LYS A 1 175 ? 15.066 31.731 -6.244 1.00 36.94 175 LYS A O 1
#